Protein AF-A0A7U4PB67-F1 (afdb_monomer_lite)

Radius of gyration: 13.31 Å; chains: 1; bounding box: 28×31×38 Å

Secondary structure (DSSP, 8-state):
-HHHHHTSPPP--SEEEEEEEEEETTTEEEEEEEETTT--EEEEEESSSHHHHHHHHHHH-HHHHTT--EEEE-TT-HHHHHHHHHHS--

Foldseek 3Di:
DVVVVVPDPDDQAQEKEWEWAAPDPDQWIKIWIARPVVRDTPDIFTDLALVRCVVVLVVCDLVSLQSHPYYHYDPVSPRVVVSNVVSHDD

Structure (mmCIF, N/CA/C/O backbone):
data_AF-A0A7U4PB67-F1
#
_entry.id   AF-A0A7U4PB67-F1
#
loop_
_atom_site.group_PDB
_atom_site.id
_atom_site.type_symbol
_atom_site.label_atom_id
_atom_site.label_alt_id
_atom_site.label_comp_id
_atom_site.label_asym_id
_atom_site.label_entity_id
_atom_site.label_seq_id
_atom_site.pdbx_PDB_ins_code
_atom_site.Cartn_x
_atom_site.Cartn_y
_atom_site.Cartn_z
_atom_site.occupancy
_atom_site.B_iso_or_equiv
_atom_site.auth_seq_id
_atom_site.auth_comp_id
_atom_site.auth_asym_id
_atom_site.auth_atom_id
_atom_site.pdbx_PDB_model_num
ATOM 1 N N . MET A 1 1 ? -13.461 14.795 -14.191 1.00 55.62 1 MET A N 1
ATOM 2 C CA . MET A 1 1 ? -12.882 13.712 -13.360 1.00 55.62 1 MET A CA 1
ATOM 3 C C . MET A 1 1 ? -12.392 14.232 -12.006 1.00 55.62 1 MET A C 1
ATOM 5 O O . MET A 1 1 ? -12.754 13.628 -11.007 1.00 55.62 1 MET A O 1
ATOM 9 N N . GLN A 1 2 ? -11.676 15.370 -11.960 1.00 49.22 2 GLN A N 1
ATOM 10 C CA . GLN A 1 2 ? -11.175 16.029 -10.734 1.00 49.22 2 GLN A CA 1
ATOM 11 C C . GLN A 1 2 ? -12.221 16.179 -9.607 1.00 49.22 2 GLN A C 1
ATOM 13 O O . GLN A 1 2 ? -12.017 15.674 -8.511 1.00 49.22 2 GLN A O 1
ATOM 18 N N . ALA A 1 3 ? -13.391 16.757 -9.908 1.00 53.97 3 ALA A N 1
ATOM 19 C CA . ALA A 1 3 ? -14.433 17.046 -8.912 1.00 53.97 3 ALA A CA 1
ATOM 20 C C . ALA A 1 3 ? -14.998 15.803 -8.191 1.00 53.97 3 ALA A C 1
ATOM 22 O O . ALA A 1 3 ? -15.494 15.896 -7.073 1.00 53.97 3 ALA A O 1
ATOM 23 N N . ARG A 1 4 ? -14.913 14.615 -8.808 1.00 61.19 4 ARG A N 1
ATOM 24 C CA . ARG A 1 4 ? -15.369 13.358 -8.189 1.00 61.19 4 ARG A CA 1
ATOM 25 C C . ARG A 1 4 ? -14.329 12.779 -7.226 1.00 61.19 4 ARG A C 1
ATOM 27 O O . ARG A 1 4 ? -14.695 11.970 -6.386 1.00 61.19 4 ARG A O 1
ATOM 34 N N . LEU A 1 5 ? -13.058 13.170 -7.352 1.00 57.62 5 LEU A N 1
ATOM 35 C CA . LEU A 1 5 ? -11.972 12.727 -6.472 1.00 57.62 5 LEU A CA 1
ATOM 36 C C . LEU A 1 5 ? -11.918 13.554 -5.181 1.00 57.62 5 LEU A C 1
ATOM 38 O O . LEU A 1 5 ? -11.665 12.985 -4.124 1.00 57.62 5 LEU A O 1
ATOM 42 N N . GLU A 1 6 ? -12.211 14.855 -5.262 1.00 63.62 6 GLU A N 1
ATOM 43 C CA . GLU A 1 6 ? -12.243 15.784 -4.116 1.00 63.62 6 GLU A CA 1
ATOM 44 C C . GLU A 1 6 ? -13.409 15.509 -3.154 1.00 63.62 6 GLU A C 1
ATOM 46 O O . GLU A 1 6 ? -13.301 15.760 -1.960 1.00 63.62 6 GLU A O 1
ATOM 51 N N . ALA A 1 7 ? -14.507 14.943 -3.661 1.00 70.69 7 ALA A N 1
ATOM 52 C CA . ALA A 1 7 ? -15.677 14.581 -2.862 1.00 70.69 7 ALA A CA 1
ATOM 53 C C . ALA A 1 7 ? -15.543 13.227 -2.138 1.00 70.69 7 ALA A C 1
ATOM 55 O O . ALA A 1 7 ? -16.449 12.834 -1.401 1.00 70.69 7 ALA A O 1
ATOM 56 N N . LEU A 1 8 ? -14.459 12.475 -2.368 1.00 71.06 8 LEU A N 1
ATOM 57 C CA . LEU A 1 8 ? -14.262 11.195 -1.696 1.00 71.06 8 LEU A CA 1
ATOM 58 C C . LEU A 1 8 ? -13.699 11.431 -0.293 1.00 71.06 8 LEU A C 1
ATOM 60 O O . LEU A 1 8 ? -12.707 12.151 -0.164 1.00 71.06 8 LEU A O 1
ATOM 64 N N . PRO A 1 9 ? -14.253 10.774 0.742 1.00 79.31 9 PRO A N 1
ATOM 65 C CA . PRO A 1 9 ? -13.658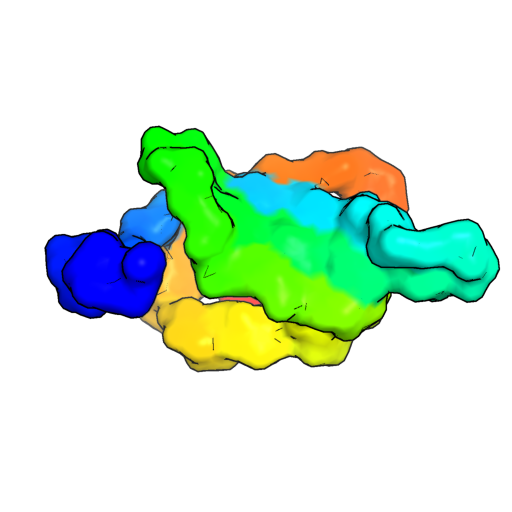 10.825 2.066 1.00 79.31 9 PRO A CA 1
ATOM 66 C C . PRO A 1 9 ? -12.206 10.340 2.012 1.00 79.31 9 PRO A C 1
ATOM 68 O O . PRO A 1 9 ? -11.810 9.563 1.127 1.00 79.31 9 PRO A O 1
ATOM 71 N N . GLU A 1 10 ? -11.401 10.810 2.96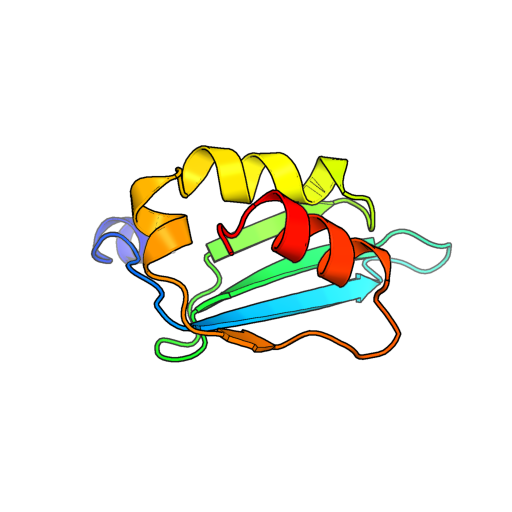1 1.00 82.81 10 GLU A N 1
ATOM 72 C CA . GLU A 1 10 ? -10.025 10.351 3.095 1.00 82.81 10 GLU A CA 1
ATOM 73 C C . GLU A 1 10 ? -10.005 8.828 3.266 1.00 82.81 10 GLU A C 1
ATOM 75 O O . GLU A 1 10 ? -10.791 8.255 4.025 1.00 82.81 10 GLU A O 1
ATOM 80 N N . ALA A 1 11 ? -9.136 8.157 2.511 1.00 84.25 11 ALA A N 1
ATOM 81 C CA . ALA A 1 11 ? -9.073 6.708 2.543 1.00 84.25 11 ALA A CA 1
ATOM 82 C C . ALA A 1 11 ? -8.542 6.228 3.899 1.00 84.25 11 ALA A C 1
ATOM 84 O O . ALA A 1 11 ? -7.498 6.681 4.371 1.00 84.25 11 ALA A O 1
ATOM 85 N N . GLN A 1 12 ? -9.246 5.271 4.499 1.00 89.00 12 GLN A N 1
ATOM 86 C CA . GLN A 1 12 ? -8.846 4.618 5.744 1.00 89.00 12 GLN A CA 1
ATOM 87 C C . GLN A 1 12 ? -8.754 3.103 5.531 1.00 89.00 12 GLN A C 1
ATOM 89 O O . GLN A 1 12 ? -9.589 2.361 6.050 1.00 89.00 12 GLN A O 1
ATOM 94 N N . PRO A 1 13 ? -7.776 2.635 4.735 1.00 90.62 13 PRO A N 1
ATOM 95 C CA . PRO A 1 13 ? -7.659 1.219 4.429 1.00 90.62 13 PRO A CA 1
ATOM 96 C C . PRO A 1 13 ? -7.332 0.419 5.695 1.00 90.62 13 PRO A C 1
ATOM 98 O O . PRO A 1 13 ? -6.522 0.852 6.514 1.00 90.62 13 PRO A O 1
ATOM 101 N N . ARG A 1 14 ? -7.932 -0.768 5.829 1.00 92.25 14 ARG A N 1
ATOM 102 C CA . ARG A 1 14 ? -7.505 -1.813 6.783 1.00 92.25 14 ARG A CA 1
ATOM 103 C C . ARG A 1 14 ? -6.797 -2.961 6.073 1.00 92.25 14 ARG A C 1
ATOM 105 O O . ARG A 1 14 ? -6.006 -3.674 6.679 1.00 92.25 14 ARG A O 1
ATOM 112 N N . ARG A 1 15 ? -7.070 -3.141 4.781 1.00 93.44 15 ARG A N 1
ATOM 113 C CA . ARG A 1 15 ? -6.499 -4.192 3.941 1.00 93.44 15 ARG A CA 1
ATOM 114 C C . ARG A 1 15 ? -6.001 -3.573 2.652 1.00 93.44 15 ARG A C 1
ATOM 116 O O . ARG A 1 15 ? -6.722 -2.814 2.006 1.00 93.44 15 ARG A O 1
ATOM 123 N N . LEU A 1 16 ? -4.767 -3.886 2.287 1.00 93.12 16 LEU A N 1
ATOM 124 C CA . LEU A 1 16 ? -4.143 -3.351 1.083 1.00 93.12 16 LEU A CA 1
ATOM 125 C C . LEU A 1 16 ? -3.961 -4.445 0.042 1.00 93.12 16 LEU A C 1
ATOM 127 O O . LEU A 1 16 ? -3.670 -5.591 0.373 1.00 93.12 16 LEU A O 1
ATOM 131 N N . VAL A 1 17 ? -4.083 -4.062 -1.222 1.00 92.31 17 VAL A N 1
ATOM 132 C CA . VAL A 1 17 ? -3.605 -4.845 -2.360 1.00 92.31 17 VAL A CA 1
ATOM 133 C C . VAL A 1 17 ? -2.446 -4.082 -2.976 1.00 92.31 17 VAL A C 1
ATOM 135 O O . VAL A 1 17 ? -2.576 -2.896 -3.281 1.00 92.31 17 VAL A O 1
ATOM 138 N N . MET A 1 18 ? -1.314 -4.755 -3.141 1.00 90.56 18 MET A N 1
ATOM 139 C CA . MET A 1 18 ? -0.118 -4.199 -3.757 1.00 90.56 18 MET A CA 1
ATOM 140 C C . MET A 1 18 ? 0.296 -5.056 -4.943 1.00 90.56 18 MET A C 1
ATOM 142 O O . MET A 1 18 ? 0.402 -6.275 -4.814 1.00 90.56 18 MET A O 1
ATOM 146 N N . ASP A 1 19 ? 0.566 -4.419 -6.076 1.00 87.75 19 ASP A N 1
ATOM 147 C CA . ASP A 1 19 ? 0.979 -5.119 -7.291 1.00 87.75 19 ASP A CA 1
ATOM 148 C C . ASP A 1 19 ? 2.060 -4.347 -8.057 1.00 87.75 19 ASP A C 1
ATOM 150 O O . ASP A 1 19 ? 2.160 -3.122 -7.950 1.00 87.75 19 ASP A O 1
ATOM 154 N N . GLU A 1 20 ? 2.869 -5.077 -8.825 1.00 84.81 20 GLU A N 1
ATOM 155 C CA . GLU A 1 20 ? 3.898 -4.552 -9.723 1.00 84.81 20 GLU A CA 1
ATOM 156 C C . GLU A 1 20 ? 3.567 -4.932 -11.173 1.00 84.81 20 GLU A C 1
ATOM 158 O O . GLU A 1 20 ? 3.721 -6.087 -11.569 1.00 84.81 20 GLU A O 1
ATOM 163 N N . PHE A 1 21 ? 3.213 -3.958 -12.011 1.00 83.31 21 PHE A N 1
ATOM 164 C CA . PHE A 1 21 ? 2.874 -4.204 -13.417 1.00 83.31 21 PHE A CA 1
ATOM 165 C C . PHE A 1 21 ? 3.814 -3.468 -14.374 1.00 83.31 21 PHE A C 1
ATOM 167 O O . PHE A 1 21 ? 4.392 -2.433 -14.044 1.00 83.31 21 PHE A O 1
ATOM 174 N N . ALA A 1 22 ? 4.012 -4.019 -15.573 1.00 81.88 22 ALA A N 1
ATOM 175 C CA . ALA A 1 22 ? 4.863 -3.409 -16.591 1.00 81.88 22 ALA A CA 1
ATOM 176 C C . ALA A 1 22 ? 4.128 -2.257 -17.298 1.00 81.88 22 ALA A C 1
ATOM 178 O O . ALA A 1 22 ? 3.025 -2.444 -17.804 1.00 81.88 22 ALA A O 1
ATOM 179 N N . LEU A 1 23 ? 4.759 -1.083 -17.371 1.00 77.38 23 LEU A N 1
ATOM 180 C CA . LEU A 1 23 ? 4.248 0.080 -18.106 1.00 77.38 23 LEU A CA 1
ATOM 181 C C . LEU A 1 23 ? 4.560 -0.014 -19.607 1.00 77.38 23 LEU A C 1
ATOM 183 O O . LEU A 1 23 ? 3.736 0.349 -20.439 1.00 77.38 23 LEU A O 1
ATOM 187 N N . TYR A 1 24 ? 5.755 -0.507 -19.951 1.00 77.31 24 TYR A N 1
ATOM 188 C CA . TYR A 1 24 ? 6.241 -0.654 -21.327 1.00 77.31 24 TYR A CA 1
ATOM 189 C C . TYR A 1 24 ? 7.139 -1.892 -21.455 1.00 77.31 24 TYR A C 1
ATOM 191 O O . TYR A 1 24 ? 7.702 -2.379 -20.469 1.00 77.31 24 TYR A O 1
ATOM 199 N N . LYS A 1 25 ? 7.336 -2.380 -22.689 1.00 69.88 25 LYS A N 1
ATOM 200 C CA . LYS A 1 25 ? 8.389 -3.368 -22.984 1.00 69.88 25 LYS A CA 1
ATOM 201 C C . LYS A 1 25 ? 9.759 -2.785 -22.604 1.00 69.88 25 LYS A C 1
ATOM 203 O O . LYS A 1 25 ? 10.014 -1.612 -22.852 1.00 69.88 25 LYS A O 1
ATOM 208 N N . GLY A 1 26 ? 10.636 -3.602 -22.016 1.00 69.12 26 GLY A N 1
ATOM 209 C CA . GLY A 1 26 ? 11.986 -3.172 -21.621 1.00 69.12 26 GLY A CA 1
ATOM 210 C C . GLY A 1 26 ? 12.150 -2.794 -20.145 1.00 69.12 26 GLY 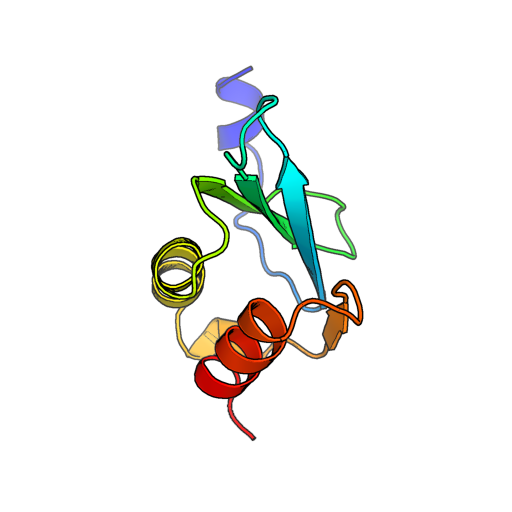A C 1
ATOM 211 O O . GLY A 1 26 ? 12.939 -1.917 -19.823 1.00 69.12 26 GLY A O 1
ATOM 212 N N . HIS A 1 27 ? 11.444 -3.474 -19.238 1.00 66.50 27 HIS A N 1
ATOM 213 C CA . HIS A 1 27 ? 11.662 -3.387 -17.786 1.00 66.50 27 HIS A CA 1
ATOM 214 C C . HIS A 1 27 ? 11.272 -2.061 -17.100 1.00 66.50 27 HIS A C 1
ATOM 216 O O . HIS A 1 27 ? 11.779 -1.771 -16.016 1.00 66.50 27 HIS A O 1
ATOM 222 N N . ARG A 1 28 ? 10.325 -1.291 -17.657 1.00 75.62 28 ARG A N 1
ATOM 223 C CA . ARG A 1 28 ? 9.650 -0.213 -16.908 1.00 75.62 28 ARG A CA 1
ATOM 224 C C . ARG A 1 28 ? 8.424 -0.772 -16.211 1.00 75.62 28 ARG A C 1
ATOM 226 O O . ARG A 1 28 ? 7.530 -1.301 -16.864 1.00 75.62 28 ARG A O 1
ATOM 233 N N . TYR A 1 29 ? 8.389 -0.635 -14.898 1.00 79.81 29 TYR A N 1
ATOM 234 C CA . TYR A 1 29 ? 7.305 -1.128 -14.060 1.00 79.81 29 TYR A CA 1
ATOM 235 C C . TYR A 1 29 ? 6.695 0.022 -13.277 1.00 79.81 29 TYR A C 1
ATOM 237 O O . TYR A 1 29 ? 7.345 1.049 -13.106 1.00 79.81 29 TYR A O 1
ATOM 245 N N . ALA A 1 30 ? 5.483 -0.169 -12.790 1.00 84.88 30 ALA A N 1
ATOM 246 C CA . ALA A 1 30 ? 4.870 0.653 -11.768 1.00 84.88 30 ALA A CA 1
ATOM 247 C C . ALA A 1 30 ? 4.387 -0.235 -10.629 1.00 84.88 30 ALA A C 1
ATOM 249 O O . ALA A 1 30 ? 4.021 -1.392 -10.836 1.00 84.88 30 ALA A O 1
ATOM 250 N N . THR A 1 31 ? 4.373 0.339 -9.436 1.00 86.81 31 THR A N 1
ATOM 251 C CA . THR A 1 31 ? 3.764 -0.252 -8.253 1.00 86.81 31 THR A CA 1
ATOM 252 C C . THR A 1 31 ? 2.440 0.448 -7.994 1.00 86.81 31 THR A C 1
ATOM 254 O O . THR A 1 31 ? 2.395 1.679 -7.955 1.00 86.81 31 THR A O 1
ATOM 257 N N . VAL A 1 32 ? 1.373 -0.317 -7.795 1.00 89.12 32 VAL A N 1
ATOM 258 C CA . VAL A 1 32 ? 0.061 0.201 -7.390 1.00 89.12 32 VAL A CA 1
ATOM 259 C C . VAL A 1 32 ? -0.268 -0.253 -5.976 1.00 89.12 32 VAL A C 1
ATOM 261 O O . VAL A 1 32 ? 0.017 -1.390 -5.603 1.00 89.12 32 VAL A O 1
ATOM 264 N N . VAL A 1 33 ? -0.884 0.637 -5.199 1.00 90.62 33 VAL A N 1
ATOM 265 C CA . VAL A 1 33 ? -1.506 0.307 -3.915 1.00 90.62 33 VAL A CA 1
ATOM 266 C C . VAL A 1 33 ? -2.984 0.625 -3.986 1.00 90.62 33 VAL A C 1
ATOM 268 O O . VAL A 1 33 ? -3.376 1.725 -4.384 1.00 90.62 33 VAL A O 1
ATOM 271 N N . MET A 1 34 ? -3.802 -0.331 -3.572 1.00 93.19 34 MET A N 1
ATOM 272 C CA . MET A 1 34 ? -5.249 -0.198 -3.525 1.00 93.19 34 MET A CA 1
ATOM 273 C C . MET A 1 34 ? -5.782 -0.587 -2.153 1.00 93.19 34 MET A C 1
ATOM 275 O O . MET A 1 34 ? -5.224 -1.447 -1.474 1.00 93.19 34 MET A O 1
ATOM 279 N N . ASP A 1 35 ? -6.891 0.029 -1.772 1.00 92.94 35 ASP A N 1
ATOM 280 C CA . ASP A 1 35 ? -7.729 -0.442 -0.678 1.00 92.94 35 ASP A CA 1
ATOM 281 C C . ASP A 1 35 ? -8.494 -1.688 -1.144 1.00 92.94 35 ASP A C 1
ATOM 283 O O . ASP A 1 35 ? -9.204 -1.646 -2.154 1.00 92.94 35 ASP A O 1
ATOM 287 N N . ALA A 1 36 ? -8.333 -2.803 -0.432 1.00 92.00 36 ALA A N 1
ATOM 288 C CA . ALA A 1 36 ? -8.969 -4.065 -0.795 1.00 92.00 36 ALA A CA 1
ATOM 289 C C . ALA A 1 36 ? -10.495 -4.030 -0.614 1.00 92.00 36 ALA A C 1
ATOM 291 O O . ALA A 1 36 ? -11.215 -4.685 -1.370 1.00 92.00 36 ALA A O 1
ATOM 292 N N . ASP A 1 37 ? -10.988 -3.263 0.361 1.00 90.56 37 ASP A N 1
ATOM 293 C CA . ASP A 1 37 ? -12.403 -3.221 0.717 1.00 90.56 37 ASP A CA 1
ATOM 294 C C . ASP A 1 37 ? -13.163 -2.272 -0.224 1.00 90.56 37 ASP A C 1
ATOM 296 O O . ASP A 1 37 ? -14.230 -2.608 -0.741 1.00 90.56 37 ASP A O 1
ATOM 300 N N . THR A 1 38 ? -12.589 -1.099 -0.514 1.00 89.88 38 THR A N 1
ATOM 301 C CA . THR A 1 38 ? -13.232 -0.089 -1.378 1.00 89.88 38 THR A CA 1
ATOM 302 C C . THR A 1 38 ? -12.840 -0.187 -2.851 1.00 89.88 38 THR A C 1
ATOM 304 O O . THR A 1 38 ? -13.457 0.467 -3.695 1.00 89.88 38 THR A O 1
ATOM 307 N N . ARG A 1 39 ? -11.821 -0.994 -3.183 1.00 88.81 39 ARG A N 1
ATOM 308 C CA . ARG A 1 39 ? -11.217 -1.107 -4.527 1.00 88.81 39 ARG A CA 1
ATOM 309 C C . ARG A 1 39 ? -10.693 0.228 -5.067 1.00 88.81 39 ARG A C 1
ATOM 311 O O . ARG A 1 39 ? -10.540 0.403 -6.276 1.00 88.81 39 ARG A O 1
ATOM 318 N N . ARG A 1 40 ? -10.433 1.191 -4.179 1.00 89.44 40 ARG A N 1
ATOM 319 C CA . ARG A 1 40 ? -9.899 2.505 -4.536 1.00 89.44 40 ARG A CA 1
ATOM 320 C C . ARG A 1 40 ? -8.392 2.407 -4.719 1.00 89.44 40 ARG A C 1
ATOM 322 O O . ARG A 1 40 ? -7.689 1.938 -3.828 1.00 89.44 40 ARG A O 1
ATOM 329 N N . VAL A 1 41 ? -7.892 2.922 -5.839 1.00 90.25 41 VAL A N 1
ATOM 330 C CA . VAL A 1 41 ? -6.453 3.137 -6.028 1.00 90.25 41 VAL A CA 1
ATOM 331 C C . VAL A 1 41 ? -6.003 4.277 -5.120 1.00 90.25 41 VAL A C 1
ATOM 333 O O . VAL A 1 41 ? -6.525 5.389 -5.207 1.00 90.25 41 VAL A O 1
ATOM 336 N N . LEU A 1 42 ? -5.057 3.978 -4.233 1.00 89.94 42 LEU A N 1
ATOM 337 C CA . LEU A 1 42 ? -4.501 4.919 -3.262 1.00 89.94 42 LEU A CA 1
ATOM 338 C C . LEU A 1 42 ? -3.181 5.515 -3.746 1.00 89.94 42 LEU A C 1
ATOM 340 O O . LEU A 1 42 ? -2.888 6.671 -3.456 1.00 89.94 42 LEU A O 1
ATOM 344 N N . TRP A 1 43 ? -2.388 4.732 -4.478 1.00 89.88 43 TRP A N 1
ATOM 345 C CA . TRP A 1 43 ? -1.071 5.149 -4.942 1.00 89.88 43 TRP A CA 1
ATOM 346 C C . TRP A 1 43 ? -0.674 4.443 -6.232 1.00 89.88 43 TRP A C 1
ATOM 348 O O . TRP A 1 43 ? -0.955 3.257 -6.403 1.00 89.88 43 TRP A O 1
ATOM 358 N N . VAL A 1 44 ? 0.031 5.166 -7.102 1.00 88.75 44 VAL A N 1
ATOM 359 C CA . VAL A 1 44 ? 0.757 4.610 -8.246 1.00 88.75 44 VAL A CA 1
ATOM 360 C C . VAL A 1 44 ? 2.139 5.254 -8.268 1.00 88.75 44 VAL A C 1
ATOM 362 O O . VAL A 1 44 ? 2.246 6.474 -8.361 1.00 88.75 44 VAL A O 1
ATOM 365 N N . GLY A 1 45 ? 3.188 4.442 -8.172 1.00 84.44 45 GLY A N 1
ATOM 366 C CA . GLY A 1 45 ? 4.580 4.887 -8.240 1.00 84.44 45 GLY A CA 1
ATOM 367 C C . GLY A 1 45 ? 5.308 4.230 -9.405 1.00 84.44 45 GLY A C 1
ATOM 368 O O . GLY A 1 45 ? 5.123 3.040 -9.651 1.00 84.44 45 GLY A O 1
ATOM 369 N N . GLU A 1 46 ? 6.142 4.979 -10.127 1.00 81.31 46 GLU A N 1
ATOM 370 C CA . GLU A 1 46 ? 7.004 4.403 -11.165 1.00 81.31 46 GLU A CA 1
ATOM 371 C C . GLU A 1 46 ? 8.162 3.618 -10.519 1.00 81.31 46 GLU A C 1
ATOM 373 O O . GLU A 1 46 ? 8.824 4.089 -9.597 1.00 81.31 46 GLU A O 1
ATOM 378 N N . GLY A 1 47 ? 8.410 2.408 -11.014 1.00 74.50 47 GLY A N 1
ATOM 379 C CA . GLY A 1 47 ? 9.462 1.497 -10.573 1.00 74.50 47 GLY A CA 1
ATOM 380 C C . GLY A 1 47 ? 8.963 0.237 -9.853 1.00 74.50 47 GLY A C 1
ATOM 381 O O . GLY A 1 47 ? 7.783 0.074 -9.548 1.00 74.50 47 GLY A O 1
ATOM 382 N N . ARG A 1 48 ? 9.914 -0.670 -9.581 1.00 67.19 48 ARG A N 1
ATOM 383 C CA . ARG A 1 48 ? 9.749 -1.882 -8.738 1.00 67.19 48 ARG A CA 1
ATOM 384 C C . ARG A 1 48 ? 10.432 -1.752 -7.377 1.00 67.19 48 ARG A C 1
ATOM 386 O O . ARG A 1 48 ? 10.738 -2.747 -6.723 1.00 67.19 48 ARG A O 1
ATOM 393 N N . SER A 1 49 ? 10.900 -0.557 -7.044 1.00 66.00 49 SER A N 1
ATOM 394 C CA . SER A 1 49 ? 11.894 -0.388 -5.994 1.00 66.00 49 SER A CA 1
ATOM 395 C C . SER A 1 49 ? 11.215 -0.072 -4.660 1.00 66.00 49 SER A C 1
ATOM 397 O O . SER A 1 49 ? 10.096 0.439 -4.620 1.00 66.00 49 SER A O 1
ATOM 399 N N . ARG A 1 50 ? 11.873 -0.391 -3.539 1.00 66.56 50 ARG A N 1
ATOM 400 C CA . ARG A 1 50 ? 11.326 -0.065 -2.206 1.00 66.56 50 ARG A CA 1
ATOM 401 C C . ARG A 1 50 ? 11.206 1.447 -2.016 1.00 66.56 50 ARG A C 1
ATOM 403 O O . ARG A 1 50 ? 10.355 1.929 -1.280 1.00 66.56 50 ARG A O 1
ATOM 410 N N . GLU A 1 51 ? 12.049 2.190 -2.712 1.00 70.12 51 GLU A N 1
ATOM 411 C CA . GLU A 1 51 ? 12.067 3.643 -2.743 1.00 70.12 51 GLU A CA 1
ATOM 412 C C . GLU A 1 51 ? 10.815 4.196 -3.438 1.00 70.12 51 GLU A C 1
ATOM 414 O O . GLU A 1 51 ? 10.319 5.236 -3.023 1.00 70.12 51 GLU A O 1
ATOM 419 N N . ALA A 1 52 ? 10.246 3.480 -4.417 1.00 71.25 52 ALA A N 1
ATOM 420 C CA . ALA A 1 52 ? 9.022 3.893 -5.110 1.00 71.25 52 ALA A CA 1
ATOM 421 C C . ALA A 1 52 ? 7.760 3.792 -4.232 1.00 71.25 52 ALA A C 1
ATOM 423 O O . ALA A 1 52 ? 6.775 4.492 -4.472 1.00 71.25 52 ALA A O 1
ATOM 424 N N . ILE A 1 53 ? 7.787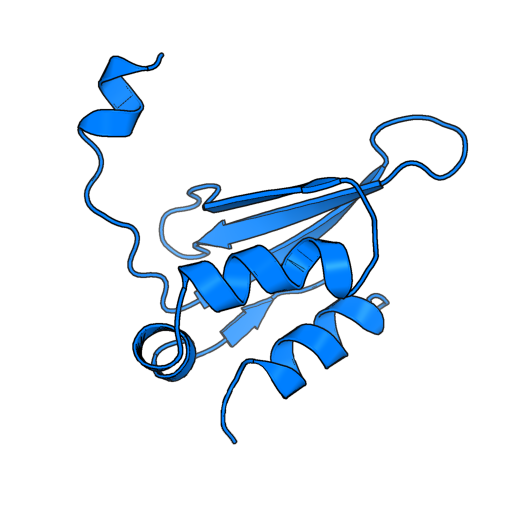 2.929 -3.209 1.00 80.19 53 ILE A N 1
ATOM 425 C CA . ILE A 1 53 ? 6.648 2.693 -2.311 1.00 80.19 53 ILE A CA 1
ATOM 426 C C . ILE A 1 53 ? 6.790 3.381 -0.954 1.00 80.19 53 ILE A C 1
ATOM 428 O O . ILE A 1 53 ? 5.806 3.572 -0.246 1.00 80.19 53 ILE A O 1
ATOM 432 N N . ARG A 1 54 ? 8.002 3.795 -0.581 1.00 83.12 54 ARG A N 1
ATOM 433 C CA . ARG A 1 54 ? 8.247 4.520 0.667 1.00 83.12 54 ARG A CA 1
ATOM 434 C C . ARG A 1 54 ? 7.393 5.793 0.813 1.00 83.12 54 ARG A C 1
ATOM 436 O O . ARG A 1 54 ? 6.791 5.933 1.873 1.00 83.12 54 ARG A O 1
ATOM 443 N N . PRO A 1 55 ? 7.230 6.650 -0.218 1.00 86.25 55 PRO A N 1
ATOM 444 C CA . PRO A 1 55 ? 6.379 7.835 -0.111 1.00 86.25 55 PRO A CA 1
ATOM 445 C C . PRO A 1 55 ? 4.925 7.509 0.239 1.00 86.25 55 PRO A C 1
ATOM 447 O O . PRO A 1 55 ? 4.277 8.284 0.937 1.00 86.25 55 PRO A O 1
ATOM 450 N N . PHE A 1 56 ? 4.418 6.350 -0.196 1.00 87.31 56 PHE A N 1
ATOM 451 C CA . PHE A 1 56 ? 3.083 5.901 0.185 1.00 87.31 56 PHE A CA 1
ATOM 452 C C . PHE A 1 56 ? 2.995 5.620 1.688 1.00 87.31 56 PHE A C 1
ATOM 454 O O . PHE A 1 56 ? 2.054 6.073 2.333 1.00 87.31 56 PHE A O 1
ATOM 461 N N . PHE A 1 57 ? 3.972 4.912 2.260 1.00 85.75 57 PHE A N 1
ATOM 462 C CA . PHE A 1 57 ? 3.991 4.639 3.700 1.00 85.75 57 PHE A CA 1
ATOM 463 C C . PHE A 1 57 ? 4.246 5.899 4.533 1.00 85.75 57 PHE A C 1
ATOM 465 O O . PHE A 1 57 ? 3.659 6.036 5.604 1.00 85.75 57 PHE A O 1
ATOM 472 N N . ASP A 1 58 ? 5.043 6.841 4.027 1.00 87.69 58 ASP A N 1
ATOM 473 C CA . ASP A 1 58 ? 5.254 8.140 4.673 1.00 87.69 58 ASP A CA 1
ATOM 474 C C . ASP A 1 58 ? 3.958 8.977 4.675 1.00 87.69 58 ASP A C 1
ATOM 476 O O . ASP A 1 58 ? 3.596 9.553 5.700 1.00 87.69 58 ASP A O 1
ATOM 480 N N . TRP A 1 59 ? 3.208 8.990 3.564 1.00 87.50 59 TRP A N 1
ATOM 481 C CA . TRP A 1 59 ? 1.888 9.632 3.475 1.00 87.50 59 TRP A CA 1
ATOM 482 C C . TRP A 1 59 ? 0.838 8.940 4.359 1.00 87.50 59 TRP A C 1
ATOM 484 O O . TRP A 1 59 ? 0.035 9.599 5.029 1.00 87.50 59 TRP A O 1
ATOM 494 N N . LEU A 1 60 ? 0.847 7.604 4.391 1.00 87.38 60 LEU A N 1
ATOM 495 C CA . LEU A 1 60 ? -0.038 6.816 5.242 1.00 87.38 60 LEU A CA 1
ATOM 496 C C . LEU A 1 60 ? 0.265 7.101 6.721 1.00 87.38 60 LEU A C 1
ATOM 498 O O . LEU A 1 60 ? -0.653 7.311 7.508 1.00 87.38 60 LEU A O 1
ATOM 502 N N . GLY A 1 61 ? 1.536 7.212 7.094 1.00 87.75 61 GLY A N 1
ATOM 503 C CA . GLY A 1 61 ? 1.964 7.534 8.450 1.00 87.75 61 GLY A CA 1
ATOM 504 C C . GLY A 1 61 ? 1.776 6.379 9.442 1.00 87.75 61 GLY A C 1
ATOM 505 O O . GLY A 1 61 ? 0.964 5.469 9.256 1.00 87.75 61 GLY A O 1
ATOM 506 N N . ALA A 1 62 ? 2.527 6.432 10.545 1.00 86.00 62 ALA A N 1
ATOM 507 C CA . ALA A 1 62 ? 2.645 5.324 11.498 1.00 86.00 62 ALA A CA 1
ATOM 508 C C . ALA A 1 62 ? 1.300 4.871 12.099 1.00 86.00 62 ALA A C 1
ATOM 510 O O . ALA A 1 62 ? 1.049 3.673 12.225 1.00 86.00 62 ALA A O 1
ATOM 511 N N . GLU A 1 63 ? 0.408 5.808 12.430 1.00 86.38 63 GLU A N 1
ATOM 512 C CA . GLU A 1 63 ? -0.884 5.490 13.054 1.00 86.38 63 GLU A CA 1
ATOM 513 C C . GLU A 1 63 ? -1.852 4.769 12.116 1.00 86.38 63 GLU A C 1
ATOM 515 O O . GLU A 1 63 ? -2.678 3.980 12.575 1.00 86.38 63 GLU A O 1
ATOM 520 N N . ARG A 1 64 ? -1.777 5.019 10.804 1.00 87.88 64 ARG A N 1
ATOM 521 C CA . ARG A 1 64 ? -2.608 4.305 9.825 1.00 87.88 64 ARG A CA 1
ATOM 522 C C . ARG A 1 64 ? -1.970 2.979 9.432 1.00 87.88 64 ARG A C 1
ATOM 524 O O . ARG A 1 64 ? -2.698 2.000 9.328 1.00 87.88 64 ARG A O 1
ATOM 531 N N . CYS A 1 65 ? -0.639 2.912 9.336 1.00 87.12 65 CYS A N 1
ATOM 532 C CA . CYS A 1 65 ? 0.084 1.648 9.164 1.00 87.12 65 CYS A CA 1
ATOM 533 C C . CYS A 1 65 ? -0.266 0.635 10.267 1.00 87.12 65 CYS A C 1
ATOM 535 O O . CYS A 1 65 ? -0.576 -0.508 9.960 1.00 87.12 65 CYS A O 1
ATOM 537 N N . LYS A 1 66 ? -0.337 1.062 11.537 1.00 87.62 66 LYS A N 1
ATOM 538 C CA . LYS A 1 66 ? -0.757 0.208 12.671 1.00 87.62 66 LYS A CA 1
ATOM 539 C C . LYS A 1 66 ? -2.149 -0.419 12.524 1.00 87.62 66 LYS A C 1
ATOM 541 O O . LYS A 1 66 ? -2.440 -1.403 13.193 1.00 87.62 66 LYS A O 1
ATOM 546 N N . ARG A 1 67 ? -3.032 0.169 11.711 1.00 89.38 67 ARG A N 1
ATOM 547 C CA . ARG A 1 67 ? -4.402 -0.328 11.496 1.00 89.38 67 ARG A CA 1
ATOM 548 C C . ARG A 1 67 ? -4.511 -1.292 10.320 1.00 89.38 67 ARG A C 1
ATOM 550 O O . ARG A 1 67 ? -5.594 -1.831 10.098 1.00 89.38 67 ARG A O 1
ATOM 557 N N . ILE A 1 68 ? -3.432 -1.479 9.561 1.00 91.19 68 ILE A N 1
ATOM 558 C CA . ILE A 1 68 ? -3.410 -2.431 8.458 1.00 91.19 68 ILE A CA 1
ATOM 559 C C . ILE A 1 68 ? -3.356 -3.845 9.031 1.00 91.19 68 ILE A C 1
ATOM 561 O O . ILE A 1 68 ? -2.416 -4.223 9.717 1.00 91.19 68 ILE A O 1
ATOM 565 N N . GLU A 1 69 ? -4.382 -4.626 8.724 1.00 91.81 69 GLU A N 1
ATOM 566 C CA . GLU A 1 69 ? -4.534 -6.016 9.153 1.00 91.81 69 GLU A CA 1
ATOM 567 C C . GLU A 1 69 ? -3.863 -6.984 8.180 1.00 91.81 69 GLU A C 1
ATOM 569 O O . GLU A 1 69 ? -3.373 -8.038 8.575 1.00 91.81 69 GLU A O 1
ATOM 574 N N . ALA A 1 70 ? -3.889 -6.652 6.887 1.00 90.06 70 ALA A N 1
ATOM 575 C CA . ALA A 1 70 ? -3.395 -7.527 5.840 1.00 90.06 70 ALA A CA 1
ATOM 576 C C . ALA A 1 70 ? -2.946 -6.746 4.607 1.00 90.06 70 ALA A C 1
ATOM 578 O O . ALA A 1 70 ? -3.531 -5.725 4.233 1.00 90.06 70 ALA A O 1
ATOM 579 N N . VAL A 1 71 ? -1.935 -7.288 3.931 1.00 90.19 71 VAL A N 1
ATOM 580 C CA . VAL A 1 71 ? -1.502 -6.828 2.615 1.00 90.19 71 VAL A CA 1
ATOM 581 C C . VAL A 1 71 ? -1.451 -8.023 1.671 1.00 90.19 71 VAL A C 1
ATOM 583 O O . VAL A 1 71 ? -0.639 -8.929 1.853 1.00 90.19 71 VAL A O 1
ATOM 586 N N . ALA A 1 72 ? -2.314 -8.021 0.660 1.00 90.38 72 ALA A N 1
ATOM 587 C CA . ALA A 1 72 ? -2.250 -8.954 -0.453 1.00 90.38 72 ALA A CA 1
ATOM 588 C C . ALA A 1 72 ? -1.212 -8.462 -1.469 1.00 90.38 72 ALA A C 1
ATOM 590 O O . ALA A 1 72 ? -1.225 -7.296 -1.863 1.00 90.38 72 ALA A O 1
ATOM 591 N N . MET A 1 73 ? -0.313 -9.347 -1.889 1.00 86.50 73 MET A N 1
ATOM 592 C CA . MET A 1 73 ? 0.736 -9.050 -2.865 1.00 86.50 73 MET A CA 1
ATOM 593 C C . MET A 1 73 ? 1.099 -10.299 -3.667 1.00 86.50 73 MET A C 1
ATOM 595 O O . MET A 1 73 ? 0.888 -11.416 -3.190 1.00 86.50 73 MET A O 1
ATOM 599 N N . ASP A 1 74 ? 1.680 -10.117 -4.855 1.00 79.50 74 ASP A N 1
ATOM 600 C CA . ASP A 1 74 ? 2.225 -11.233 -5.633 1.00 79.50 74 ASP A CA 1
ATOM 601 C C . ASP A 1 74 ? 3.371 -11.932 -4.871 1.00 79.50 74 ASP A C 1
ATOM 603 O O . ASP A 1 74 ? 4.298 -11.296 -4.355 1.00 79.50 74 ASP A O 1
ATOM 607 N N . MET A 1 75 ? 3.304 -13.265 -4.820 1.00 61.34 75 MET A N 1
ATOM 608 C CA . MET A 1 75 ? 4.178 -14.161 -4.056 1.00 61.34 75 MET A CA 1
ATOM 609 C C . MET A 1 75 ? 5.653 -14.053 -4.471 1.00 61.34 75 MET A C 1
ATOM 611 O O . MET A 1 75 ? 6.550 -14.302 -3.664 1.00 61.34 75 MET A O 1
ATOM 615 N N . ASN A 1 76 ? 5.933 -13.646 -5.713 1.00 65.44 76 ASN A N 1
ATOM 616 C CA . ASN A 1 76 ? 7.303 -13.458 -6.200 1.00 65.44 76 ASN A CA 1
ATOM 617 C C . ASN A 1 76 ? 7.903 -12.087 -5.817 1.00 65.44 76 ASN A C 1
ATOM 619 O O . ASN A 1 76 ? 9.079 -11.799 -6.071 1.00 65.44 76 ASN A O 1
ATOM 623 N N . SER A 1 77 ? 7.121 -11.215 -5.180 1.00 68.19 77 SER A N 1
ATOM 624 C CA . SER A 1 77 ? 7.499 -9.825 -4.958 1.00 68.19 77 SER A CA 1
ATOM 625 C C . SER A 1 77 ? 8.255 -9.616 -3.639 1.00 68.19 77 SER A C 1
ATOM 627 O O . SER A 1 77 ? 7.791 -8.986 -2.687 1.00 68.19 77 SER A O 1
ATOM 629 N N . LYS A 1 78 ? 9.501 -10.118 -3.578 1.00 72.12 78 LYS A N 1
ATOM 630 C CA . LYS A 1 78 ? 10.400 -9.975 -2.404 1.00 72.12 78 LYS A CA 1
ATOM 631 C C . LYS A 1 78 ? 10.589 -8.518 -1.949 1.00 72.12 78 LYS A C 1
ATOM 633 O O . LYS A 1 78 ? 10.869 -8.252 -0.773 1.00 72.12 78 LYS A O 1
ATOM 638 N N . ARG A 1 79 ? 10.488 -7.570 -2.885 1.00 73.31 79 ARG A N 1
ATOM 639 C CA . ARG A 1 79 ? 10.668 -6.135 -2.633 1.00 73.31 79 ARG A CA 1
ATOM 640 C C . ARG A 1 79 ? 9.489 -5.570 -1.850 1.00 73.31 79 ARG A C 1
ATOM 642 O O . ARG A 1 79 ? 9.734 -4.998 -0.787 1.00 73.31 79 ARG A O 1
ATOM 649 N N . LEU A 1 80 ? 8.260 -5.831 -2.304 1.00 75.75 80 LEU A N 1
ATOM 650 C CA . LEU A 1 80 ? 7.026 -5.444 -1.616 1.00 75.75 80 LEU A CA 1
ATOM 651 C C . LEU A 1 80 ? 6.928 -6.077 -0.228 1.00 75.75 80 LEU A C 1
ATOM 653 O O . LEU A 1 80 ? 6.725 -5.360 0.748 1.00 75.75 80 LEU A O 1
ATOM 657 N N . ALA A 1 81 ? 7.202 -7.380 -0.111 1.00 78.88 81 ALA A N 1
ATOM 658 C CA . ALA A 1 81 ? 7.156 -8.076 1.177 1.00 78.88 81 ALA A CA 1
ATOM 659 C C . ALA A 1 81 ? 8.087 -7.443 2.222 1.00 78.88 81 ALA A C 1
ATOM 661 O O . ALA A 1 81 ? 7.754 -7.341 3.402 1.00 78.88 81 AL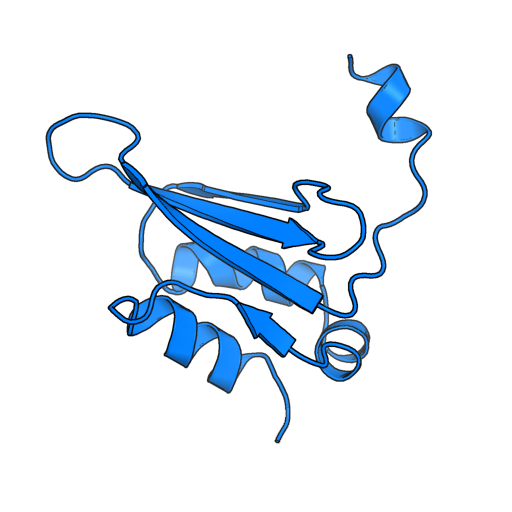A A O 1
ATOM 662 N N . THR A 1 82 ? 9.264 -6.974 1.797 1.00 81.50 82 THR A N 1
ATOM 663 C CA . THR A 1 82 ? 10.172 -6.288 2.722 1.00 81.50 82 THR A CA 1
ATOM 664 C C . THR A 1 82 ? 9.745 -4.852 3.014 1.00 81.50 82 THR A C 1
ATOM 666 O O . THR A 1 82 ? 9.917 -4.404 4.141 1.00 81.50 82 THR A O 1
ATOM 669 N N . ALA A 1 83 ? 9.201 -4.126 2.034 1.00 81.25 83 ALA A N 1
ATOM 670 C CA . ALA A 1 83 ? 8.679 -2.783 2.273 1.00 81.25 83 ALA A CA 1
ATOM 671 C C . ALA A 1 83 ? 7.542 -2.808 3.305 1.00 81.25 83 ALA A C 1
ATOM 673 O O . ALA A 1 83 ? 7.567 -2.026 4.249 1.00 81.25 83 ALA A O 1
ATOM 674 N N . VAL A 1 84 ? 6.621 -3.771 3.185 1.00 82.44 84 VAL A N 1
ATOM 675 C CA . VAL A 1 84 ? 5.544 -3.985 4.162 1.00 82.44 84 VAL A CA 1
ATOM 676 C C . VAL A 1 84 ? 6.111 -4.319 5.537 1.00 82.44 84 VAL A C 1
ATOM 678 O O . VAL A 1 84 ? 5.741 -3.668 6.503 1.00 82.44 84 VAL A O 1
ATOM 681 N N . ARG A 1 85 ? 7.063 -5.255 5.638 1.00 82.88 85 ARG A N 1
ATOM 682 C CA . ARG A 1 85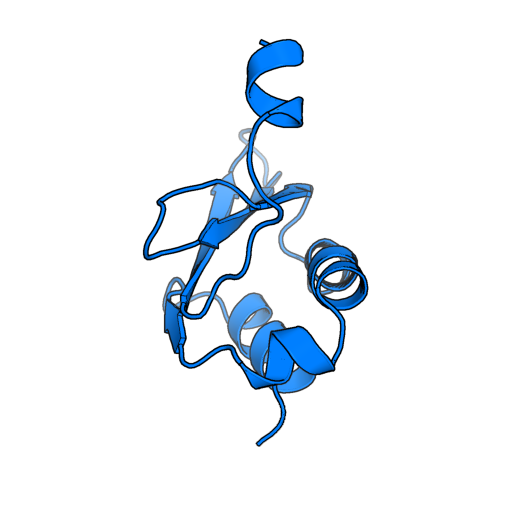 ? 7.686 -5.601 6.929 1.00 82.88 85 ARG A CA 1
ATOM 683 C C . ARG A 1 85 ? 8.387 -4.416 7.605 1.00 82.88 85 ARG A C 1
ATOM 685 O O . ARG A 1 85 ? 8.434 -4.365 8.823 1.00 82.88 85 ARG A O 1
ATOM 692 N N . ASN A 1 86 ? 8.951 -3.488 6.836 1.00 81.56 86 ASN A N 1
ATOM 693 C CA . ASN A 1 86 ? 9.604 -2.304 7.396 1.00 81.56 86 ASN A CA 1
ATOM 694 C C . ASN A 1 86 ? 8.601 -1.220 7.823 1.00 81.56 86 ASN A C 1
ATOM 696 O O . ASN A 1 86 ? 8.916 -0.419 8.698 1.00 81.56 86 ASN A O 1
ATOM 700 N N . ALA A 1 87 ? 7.441 -1.155 7.167 1.00 77.50 87 ALA A N 1
ATOM 701 C CA . ALA A 1 87 ? 6.434 -0.123 7.395 1.00 77.50 87 ALA A CA 1
ATOM 702 C C . ALA A 1 87 ? 5.373 -0.524 8.430 1.00 77.50 87 ALA A C 1
ATOM 704 O O . ALA A 1 87 ? 4.787 0.348 9.073 1.00 77.50 87 ALA A O 1
ATOM 705 N N . MET A 1 88 ? 5.115 -1.825 8.579 1.00 74.88 88 MET A N 1
ATOM 706 C CA . MET A 1 88 ? 4.152 -2.362 9.534 1.00 74.88 88 MET A CA 1
ATOM 707 C C . MET A 1 88 ? 4.866 -2.732 10.840 1.00 74.88 88 MET A C 1
ATOM 709 O O . MET A 1 88 ? 5.876 -3.436 10.792 1.00 74.88 88 MET A O 1
ATOM 713 N N . PRO A 1 89 ? 4.376 -2.271 12.002 1.00 61.22 89 PRO A N 1
ATOM 714 C CA . PRO A 1 89 ? 4.869 -2.758 13.284 1.00 61.22 89 PRO A CA 1
ATOM 715 C C . PRO A 1 89 ? 4.533 -4.246 13.457 1.00 61.22 89 PRO A C 1
ATOM 717 O O . PRO A 1 89 ? 3.553 -4.730 12.888 1.00 61.22 89 PRO A O 1
ATOM 720 N N . ALA A 1 90 ? 5.381 -4.954 14.208 1.00 56.19 90 ALA A N 1
ATOM 721 C CA . ALA A 1 90 ? 5.147 -6.342 14.608 1.00 56.19 90 ALA A CA 1
ATOM 722 C C . ALA A 1 90 ? 3.975 -6.462 15.592 1.00 56.19 90 ALA A C 1
ATOM 724 O O . ALA A 1 90 ? 3.779 -5.508 16.383 1.00 56.19 90 ALA A O 1
#

InterPro domains:
  IPR002560 Transposase IS204/IS1001/IS1096/IS1165, DDE domain [PF01610] (16-89)
  IPR047951 Transposase ISL3 [PTHR33498] (9-89)

pLDDT: mean 80.49, std 10.75, range [49.22, 93.44]

Organism: NCBI:txid430531

Sequence (90 aa):
MQARLEALPEAQPRRLVMDEFALYKGHRYATVVMDADTRRVLWVGEGRSREAIRPFFDWLGAERCKRIEAVAMDMNSKRLATAVRNAMPA